Protein AF-A0A3P9LL20-F1 (afdb_monomer)

Sequence (137 aa):
TSGRDCWRNCCIYCQSVQFPRSLHSVYLLTLTSFLPFSSTVKPVFKDRVVPLEVNAGSTARFECETEFAPNVSFKWSKDGHPIKASDKCRIISRFTASSLELLSPTQDDSGEYSCEASNQHGIGSSRPTRPFCFNDL

Secondary structure (DSSP, 8-state):
------------S-S-----GGGHHHHHHHHTT-----------BSS--EEE---TTSEEEEEEEB---TT-EEEEEETTEEE---SSEEEEE-SSEEEEEEES--GGG-S-EEEEEEETTEEEEPPPB----TT--

Mean predicted aligned error: 14.84 Å

Solvent-accessible surface area (backbone atoms only — not comparable to full-atom values): 8500 Å² total; per-residue (Å²): 133,82,86,88,86,82,83,84,82,81,87,85,74,81,86,84,80,90,72,68,82,88,50,54,71,58,51,57,60,66,49,66,77,63,62,78,81,78,58,85,46,46,35,42,66,74,55,71,48,47,64,50,79,61,62,96,83,50,51,42,38,37,41,41,41,36,46,92,33,62,80,51,45,79,47,44,26,47,72,86,41,77,59,68,75,50,100,49,30,47,71,50,77,54,75,40,35,38,34,42,35,33,48,62,73,52,80,87,67,54,52,38,38,32,44,35,32,34,34,100,64,34,73,25,71,46,61,68,34,69,79,59,71,81,84,82,115

Nearest PDB structures (foldseek):
  4uow-assembly1_Z  TM=8.765E-01  e=1.073E-07  Homo sapiens
  6h4l-assembly1_A  TM=8.889E-01  e=8.278E-07  Homo sapiens
  8ovu-assembly2_B  TM=8.373E-01  e=5.036E-07  Homo sapiens
  2cqv-assembly1_A  TM=8.679E-01  e=5.123E-06  Homo sapiens
  3uto-assembly1_A  TM=8.611E-01  e=3.887E-06  Caenorhabditis elegans

InterPro domains:
  IPR003598 Immunoglobulin subtype 2 [SM00408] (55-122)
  IPR003599 Immunoglobulin domain subtype [SM00409] (49-134)
  IPR007110 Immunoglobulin-like domain [PS50835] (43-133)
  IPR013098 Immunoglobulin I-set [PF07679] (43-122)
  IPR013783 Immunoglobulin-like fold [G3DSA:2.60.40.10] (41-130)
  IPR036179 Immunoglobulin-like domain superfamily [SSF48726] (41-125)
  IPR050958 Cell Adhesion and Cytoskeletal Organization [PTHR45080] (41-122)

Foldseek 3Di:
DDDDDDDDDDPPDDDDDPDDPVCPVVVVVVCVVPPPPPPLDWWDWPDAFDFDDDDPDWKTKTKTFTDQDPPKDKWKDFQNHTDDDDPQWDWDDDRGMIMIMGTPDDPVSFTWMKMWIGDPNGIDIHDTDGPDPVVPD

Organism: Oryzias latipes (NCBI:txid8090)

Radius of gyration: 23.06 Å; Cα contacts (8 Å, |Δi|>4): 225; chains: 1; bounding box: 67×57×41 Å

Structure (mmCIF, N/CA/C/O backbone):
data_AF-A0A3P9LL20-F1
#
_entry.id   AF-A0A3P9LL20-F1
#
loop_
_atom_site.group_PDB
_atom_site.id
_atom_site.type_symbol
_atom_site.label_atom_id
_atom_site.label_alt_id
_atom_site.label_comp_id
_atom_site.label_asym_id
_atom_site.label_entity_id
_atom_site.label_seq_id
_atom_site.pdbx_PDB_ins_code
_atom_site.Cartn_x
_atom_site.Cartn_y
_atom_site.Cartn_z
_atom_site.occupancy
_atom_site.B_iso_or_equiv
_atom_site.auth_seq_id
_atom_site.auth_comp_id
_atom_site.auth_asym_id
_atom_site.auth_atom_id
_atom_site.pdbx_PDB_model_num
ATOM 1 N N . THR A 1 1 ? 29.078 42.484 12.725 1.00 34.88 1 THR A N 1
ATOM 2 C CA . THR A 1 1 ? 27.669 42.811 12.423 1.00 34.88 1 THR A CA 1
ATOM 3 C C . THR A 1 1 ? 27.152 41.822 11.397 1.00 34.88 1 THR A C 1
ATOM 5 O O . THR A 1 1 ? 27.804 41.682 10.379 1.00 34.88 1 THR A O 1
ATOM 8 N N . SER A 1 2 ? 26.071 41.104 11.748 1.00 35.59 2 SER A N 1
ATOM 9 C CA . SER A 1 2 ? 25.024 40.470 10.906 1.00 35.59 2 SER A CA 1
ATOM 10 C C . SER A 1 2 ? 25.392 40.066 9.461 1.00 35.59 2 SER A C 1
ATOM 12 O O . SER A 1 2 ? 25.787 40.920 8.683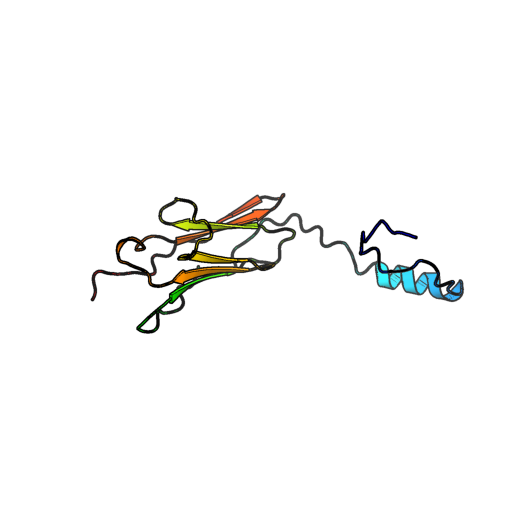 1.00 35.59 2 SER A O 1
ATOM 14 N N . GLY A 1 3 ? 25.261 38.821 8.997 1.00 39.31 3 GLY A N 1
ATOM 15 C CA . GLY A 1 3 ? 24.095 37.940 9.122 1.00 39.31 3 GLY A CA 1
ATOM 16 C C . GLY A 1 3 ? 23.327 37.890 7.785 1.00 39.31 3 GLY A C 1
ATOM 17 O O . GLY A 1 3 ? 23.084 38.953 7.215 1.00 39.31 3 GLY A O 1
ATOM 18 N 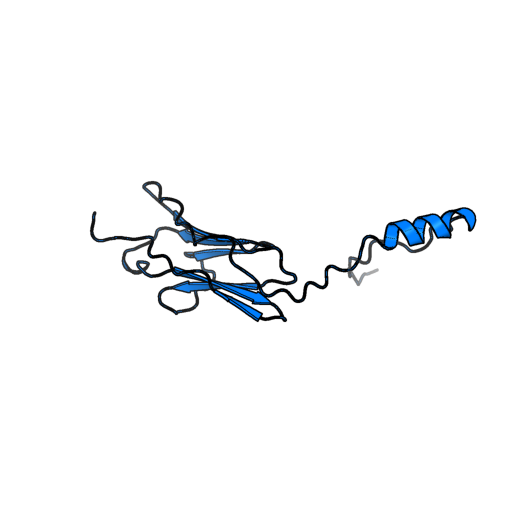N . ARG A 1 4 ? 22.896 36.672 7.382 1.00 40.94 4 ARG A N 1
ATOM 19 C CA . ARG A 1 4 ? 22.072 36.269 6.202 1.00 40.94 4 ARG A CA 1
ATOM 20 C C . ARG A 1 4 ? 22.893 35.855 4.956 1.00 40.94 4 ARG A C 1
ATOM 22 O O . ARG A 1 4 ? 23.735 36.621 4.522 1.00 40.94 4 ARG A O 1
ATOM 29 N N . ASP A 1 5 ? 22.784 34.663 4.355 1.00 43.16 5 ASP A N 1
ATOM 30 C CA . ASP A 1 5 ? 21.706 33.664 4.345 1.00 43.16 5 ASP A CA 1
ATOM 31 C C . ASP A 1 5 ? 22.179 32.208 4.176 1.00 43.16 5 ASP A C 1
ATOM 33 O O . ASP A 1 5 ? 23.225 31.896 3.608 1.00 43.16 5 ASP A O 1
ATOM 37 N N . CYS A 1 6 ? 21.334 31.325 4.704 1.00 39.00 6 CYS A N 1
ATOM 38 C CA . CYS A 1 6 ? 21.482 29.889 4.845 1.00 39.00 6 CYS A CA 1
ATOM 39 C C . CYS A 1 6 ? 21.126 29.078 3.581 1.00 39.00 6 CYS A C 1
ATOM 41 O O . CYS A 1 6 ? 20.137 29.343 2.908 1.00 39.00 6 CYS A O 1
ATOM 43 N N . TRP A 1 7 ? 21.871 27.983 3.392 1.00 37.50 7 TRP A N 1
ATOM 44 C CA . TRP A 1 7 ? 21.365 26.627 3.127 1.00 37.50 7 TRP A CA 1
ATOM 45 C C . TRP A 1 7 ? 20.445 26.406 1.907 1.00 37.50 7 TRP A C 1
ATOM 47 O O . TRP A 1 7 ? 19.228 26.292 2.023 1.00 37.50 7 TRP A O 1
ATOM 57 N N . ARG A 1 8 ? 21.066 26.111 0.756 1.00 35.00 8 ARG A N 1
ATOM 58 C CA . ARG A 1 8 ? 20.571 25.083 -0.183 1.00 35.00 8 ARG A CA 1
ATOM 59 C C . ARG A 1 8 ? 21.602 23.952 -0.300 1.00 35.00 8 ARG A C 1
ATOM 61 O O . ARG A 1 8 ? 22.351 23.868 -1.265 1.00 35.00 8 ARG A O 1
ATOM 68 N N . ASN A 1 9 ? 21.638 23.096 0.724 1.00 35.03 9 ASN A N 1
ATOM 69 C CA . ASN A 1 9 ? 22.076 21.698 0.601 1.00 35.03 9 ASN A CA 1
ATOM 70 C C . ASN A 1 9 ? 21.179 21.012 -0.454 1.00 35.03 9 ASN A C 1
ATOM 72 O O . ASN A 1 9 ? 19.982 21.268 -0.467 1.00 35.03 9 ASN A O 1
ATOM 76 N N . CYS A 1 10 ? 21.631 20.155 -1.370 1.00 35.66 10 CYS A N 1
ATOM 77 C CA . CYS A 1 10 ? 22.675 19.149 -1.245 1.00 35.66 10 CYS A CA 1
ATOM 78 C C . CYS A 1 10 ? 23.223 18.811 -2.654 1.00 35.66 10 CYS A C 1
ATOM 80 O O . CYS A 1 10 ? 22.706 17.930 -3.334 1.00 35.66 10 CYS A O 1
ATOM 82 N N . CYS A 1 11 ? 24.256 19.521 -3.114 1.00 35.94 11 CYS A N 1
ATOM 83 C CA . CYS A 1 11 ? 25.075 19.108 -4.262 1.00 35.94 11 CYS A CA 1
ATOM 84 C C . CYS A 1 11 ? 26.329 18.411 -3.726 1.00 35.94 11 CYS A C 1
ATOM 86 O O . CYS A 1 11 ? 27.431 18.945 -3.809 1.00 35.94 11 CYS A O 1
ATOM 88 N N . ILE A 1 12 ? 26.162 17.243 -3.104 1.00 44.09 12 ILE A N 1
ATOM 89 C CA . ILE A 1 12 ? 27.294 16.417 -2.680 1.00 44.09 12 ILE A CA 1
ATOM 90 C C . ILE A 1 12 ? 27.531 15.379 -3.773 1.00 44.09 12 ILE A C 1
ATOM 92 O O . ILE A 1 12 ? 26.954 14.300 -3.738 1.00 44.09 12 ILE A O 1
ATOM 96 N N . TYR A 1 13 ? 28.359 15.724 -4.757 1.00 37.66 13 TYR A N 1
ATOM 97 C CA . TYR A 1 13 ? 29.660 15.065 -4.882 1.00 37.66 13 TYR A CA 1
ATOM 98 C C . TYR A 1 13 ? 30.537 15.844 -5.869 1.00 37.66 13 TYR A C 1
ATOM 100 O O . TYR A 1 13 ? 30.210 15.998 -7.045 1.00 37.66 13 TYR A O 1
ATOM 108 N N . CYS A 1 14 ? 31.630 16.383 -5.334 1.00 37.16 14 CYS A N 1
ATOM 109 C CA . CYS A 1 14 ? 32.635 17.187 -6.007 1.00 37.16 14 CYS A CA 1
ATOM 110 C C . CYS A 1 14 ? 33.099 16.608 -7.350 1.00 37.16 14 CYS A C 1
ATOM 112 O O . CYS A 1 14 ? 33.479 15.442 -7.458 1.00 37.16 14 CYS A O 1
ATOM 114 N N . GLN A 1 15 ? 33.197 17.500 -8.337 1.00 45.50 15 GLN A N 1
ATOM 115 C CA . GLN A 1 15 ? 34.154 17.385 -9.431 1.00 45.50 15 GLN A CA 1
ATOM 116 C C . GLN A 1 15 ? 35.586 17.219 -8.890 1.00 45.50 15 GLN A C 1
ATOM 118 O O . GLN A 1 15 ? 35.894 17.677 -7.793 1.00 45.50 15 GLN A O 1
ATOM 123 N N . SER A 1 16 ? 36.464 16.682 -9.744 1.00 40.53 16 SER A N 1
ATOM 124 C CA . SER A 1 16 ? 37.936 16.648 -9.657 1.00 40.53 16 SER A CA 1
ATOM 125 C C . SER A 1 16 ? 38.590 15.415 -9.019 1.00 40.53 16 SER A C 1
ATOM 127 O O . SER A 1 16 ? 39.389 15.511 -8.097 1.00 40.53 16 SER A O 1
ATOM 129 N N . VAL A 1 17 ? 38.370 14.243 -9.624 1.00 44.34 17 VAL A N 1
ATOM 130 C CA . VAL A 1 17 ? 39.411 13.205 -9.622 1.00 44.34 17 VAL A CA 1
ATOM 131 C C . VAL A 1 17 ? 40.046 13.164 -11.011 1.00 44.34 17 VAL A C 1
ATOM 133 O O . VAL A 1 17 ? 39.448 12.711 -11.985 1.00 44.34 17 VAL A O 1
ATOM 136 N N . GLN A 1 18 ? 41.251 13.719 -11.121 1.00 45.88 18 GLN A N 1
ATOM 137 C CA . GLN A 1 18 ? 42.063 13.674 -12.335 1.00 45.88 18 GLN A CA 1
ATOM 138 C C . GLN A 1 18 ? 42.675 12.270 -12.445 1.00 45.88 18 GLN A C 1
ATOM 140 O O . GLN A 1 18 ? 43.710 11.980 -11.850 1.00 45.88 18 GLN A O 1
ATOM 145 N N . PHE A 1 19 ? 41.998 11.366 -13.156 1.00 49.09 19 PHE A N 1
ATOM 146 C CA . PHE A 1 19 ? 42.456 9.988 -13.341 1.00 49.09 19 PHE A CA 1
ATOM 147 C C . PHE A 1 19 ? 43.444 9.858 -14.519 1.00 49.09 19 PHE A C 1
ATOM 149 O O . PHE A 1 19 ? 43.270 10.518 -15.550 1.00 49.09 19 PHE A O 1
ATOM 156 N N . PRO A 1 20 ? 44.472 8.994 -14.415 1.00 44.53 20 PRO A N 1
ATOM 157 C CA . PRO A 1 20 ? 45.413 8.745 -15.503 1.00 44.53 20 PRO A CA 1
ATOM 158 C C . PRO A 1 20 ? 44.699 8.149 -16.728 1.00 44.53 20 PRO A C 1
ATOM 160 O O . PRO A 1 20 ? 43.823 7.290 -16.612 1.00 44.53 20 PRO A O 1
ATOM 163 N N . ARG A 1 21 ? 45.094 8.589 -17.934 1.00 53.41 21 ARG A N 1
ATOM 164 C CA . ARG A 1 21 ? 44.467 8.207 -19.220 1.00 53.41 21 ARG A CA 1
ATOM 165 C C . ARG A 1 21 ? 44.439 6.693 -19.491 1.00 53.41 21 ARG A C 1
ATOM 167 O O . ARG A 1 21 ? 43.665 6.257 -20.336 1.00 53.41 21 ARG A O 1
ATOM 174 N N . SER A 1 22 ? 45.230 5.899 -18.771 1.00 54.81 22 SER A N 1
ATOM 175 C CA . SER A 1 22 ? 45.335 4.442 -18.913 1.00 54.81 22 SER A CA 1
ATOM 176 C C . SER A 1 22 ? 44.128 3.651 -18.393 1.00 54.81 22 SER A C 1
ATOM 178 O O . SER A 1 22 ? 43.986 2.487 -18.751 1.00 54.81 22 SER A O 1
ATOM 180 N N . LEU A 1 23 ? 43.241 4.254 -17.590 1.00 53.31 23 LEU A N 1
ATOM 181 C CA . LEU A 1 23 ? 42.079 3.566 -16.999 1.00 53.31 23 LEU A CA 1
ATOM 182 C C . LEU A 1 23 ? 40.726 3.974 -17.608 1.00 53.31 23 LEU A C 1
ATOM 184 O O . LEU A 1 23 ? 39.693 3.415 -17.240 1.00 53.31 23 LEU A O 1
ATOM 188 N N . HIS A 1 24 ? 40.713 4.885 -18.590 1.00 56.09 24 HIS A N 1
ATOM 189 C CA . HIS A 1 24 ? 39.482 5.318 -19.270 1.00 56.09 24 HIS A CA 1
ATOM 190 C C . HIS A 1 24 ? 38.726 4.156 -19.932 1.00 56.09 24 HIS A C 1
ATOM 192 O O . HIS A 1 24 ? 37.501 4.092 -19.858 1.00 56.09 24 HIS A O 1
ATOM 198 N N . SER A 1 25 ? 39.450 3.213 -20.544 1.00 54.97 25 SER A N 1
ATOM 199 C CA . SER A 1 25 ? 38.834 2.069 -21.225 1.00 54.97 25 SER A CA 1
ATOM 200 C C . SER A 1 25 ? 38.169 1.091 -20.253 1.00 54.97 25 SER A C 1
ATOM 202 O O . SER A 1 25 ? 37.197 0.445 -20.623 1.00 54.97 25 SER A O 1
ATOM 204 N N . VAL A 1 26 ? 38.659 0.994 -19.012 1.00 56.47 26 VAL A N 1
ATOM 205 C CA . VAL A 1 26 ? 38.081 0.117 -17.980 1.00 56.47 26 VAL A CA 1
ATOM 206 C C . VAL A 1 26 ? 36.801 0.737 -17.412 1.00 56.47 26 VAL A C 1
ATOM 208 O O . VAL A 1 26 ? 35.829 0.028 -17.181 1.00 56.47 26 VAL A O 1
ATOM 211 N N . TYR A 1 27 ? 36.763 2.066 -17.272 1.00 54.84 27 TYR A N 1
ATOM 212 C CA . TYR A 1 27 ? 35.585 2.802 -16.805 1.00 54.84 27 TYR A CA 1
ATOM 213 C C . TYR A 1 27 ? 34.423 2.777 -17.808 1.00 54.84 27 TYR A C 1
ATOM 215 O O . TYR A 1 27 ? 33.277 2.586 -17.417 1.00 54.84 27 TYR A O 1
ATOM 223 N N . LEU A 1 28 ? 34.707 2.902 -19.111 1.00 55.84 28 LEU A N 1
ATOM 224 C CA . LEU A 1 28 ? 33.680 2.771 -20.152 1.00 55.84 28 LEU A CA 1
ATOM 225 C C . LEU A 1 28 ? 33.047 1.372 -20.153 1.00 55.84 28 LEU A C 1
ATOM 227 O O . LEU A 1 28 ? 31.839 1.253 -20.319 1.00 55.84 28 LEU A O 1
ATOM 231 N N . LEU A 1 29 ? 33.833 0.322 -19.897 1.00 52.94 29 LEU A N 1
ATOM 232 C CA . LEU A 1 29 ? 33.323 -1.048 -19.809 1.00 52.94 29 LEU A CA 1
ATOM 233 C C . LEU A 1 29 ? 32.491 -1.280 -18.536 1.00 52.94 29 LEU A C 1
ATOM 235 O O . LEU A 1 29 ? 31.453 -1.931 -18.612 1.00 52.94 29 LEU A O 1
ATOM 239 N N . THR A 1 30 ? 32.865 -0.708 -17.387 1.00 53.97 30 THR A N 1
ATOM 240 C CA . THR A 1 30 ? 32.077 -0.837 -16.143 1.00 53.97 30 THR A CA 1
ATOM 241 C C . THR A 1 30 ? 30.837 0.063 -16.091 1.00 53.97 30 THR A C 1
ATOM 243 O O . THR A 1 30 ? 29.910 -0.236 -15.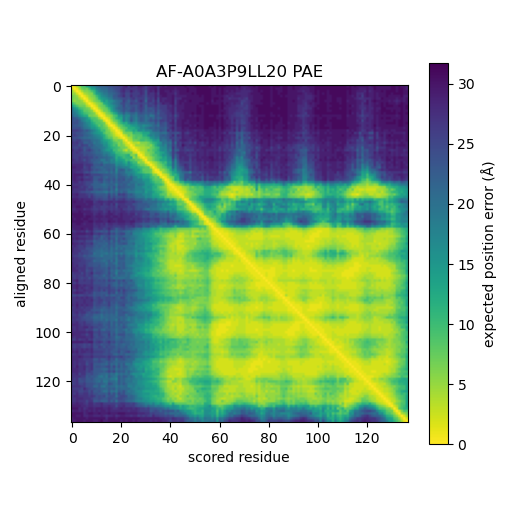345 1.00 53.97 30 THR A O 1
ATOM 246 N N . LEU A 1 31 ? 30.770 1.128 -16.897 1.00 54.34 31 LEU A N 1
ATOM 247 C CA . LEU A 1 31 ? 29.572 1.966 -17.070 1.00 54.34 31 LEU A CA 1
ATOM 248 C C . LEU A 1 31 ? 28.521 1.351 -17.998 1.00 54.34 31 LEU A C 1
ATOM 250 O O . LEU A 1 31 ? 27.341 1.660 -17.860 1.00 54.34 31 LEU A O 1
ATOM 254 N N . THR A 1 32 ? 28.922 0.485 -18.933 1.00 54.19 32 THR A N 1
ATOM 255 C CA . THR A 1 32 ? 27.983 -0.141 -19.886 1.00 54.19 32 THR A CA 1
ATOM 256 C C . THR A 1 32 ? 27.003 -1.123 -19.238 1.00 54.19 32 THR A C 1
ATOM 258 O O . THR A 1 32 ? 25.973 -1.427 -19.835 1.00 54.19 32 THR A O 1
ATOM 261 N N . SER A 1 33 ? 27.268 -1.583 -18.011 1.00 54.09 33 SER A N 1
ATOM 262 C CA . SER A 1 33 ? 26.351 -2.445 -17.252 1.00 54.09 33 SER A CA 1
ATOM 263 C C . SER A 1 33 ? 25.284 -1.674 -16.467 1.00 54.09 33 SER A C 1
ATOM 265 O O . SER A 1 33 ? 24.320 -2.280 -16.003 1.00 54.09 33 SER A O 1
ATOM 267 N N . PHE A 1 34 ? 25.393 -0.346 -16.375 1.00 59.12 34 PHE A N 1
ATOM 268 C CA . PHE A 1 34 ? 24.328 0.526 -15.884 1.00 59.12 34 PHE A CA 1
ATOM 269 C C . PHE A 1 34 ? 23.555 1.102 -17.067 1.00 59.12 34 PHE A C 1
ATOM 271 O O . PHE A 1 34 ? 23.502 2.314 -17.275 1.00 59.12 34 PHE A O 1
ATOM 278 N N . LEU A 1 35 ? 22.923 0.233 -17.857 1.00 53.06 35 LEU A N 1
ATOM 279 C CA . LEU A 1 35 ? 21.793 0.708 -18.645 1.00 53.06 35 LEU A CA 1
ATOM 280 C C . LEU A 1 35 ? 20.794 1.306 -17.642 1.00 53.06 35 LEU A C 1
ATOM 282 O O . LEU A 1 35 ? 20.449 0.612 -16.677 1.00 53.06 35 LEU A O 1
ATOM 286 N N . PRO A 1 36 ? 20.332 2.564 -17.801 1.00 55.75 36 PRO A N 1
ATOM 287 C CA . PRO A 1 36 ? 19.176 3.000 -17.041 1.00 55.75 36 PRO A CA 1
ATOM 288 C C . PRO A 1 36 ? 18.099 1.970 -17.360 1.00 55.75 36 PRO A C 1
ATOM 290 O O . PRO A 1 36 ? 17.798 1.750 -18.534 1.00 55.75 36 PRO A O 1
ATOM 293 N N . PHE A 1 37 ? 17.606 1.268 -16.340 1.00 57.19 37 PHE A N 1
ATOM 294 C CA . PHE A 1 37 ? 16.514 0.313 -16.474 1.00 57.19 37 PHE A CA 1
ATOM 295 C C . PHE A 1 37 ? 15.270 1.106 -16.889 1.00 57.19 37 PHE A C 1
ATOM 297 O O . PHE A 1 37 ? 14.413 1.443 -16.080 1.00 57.19 37 PHE A O 1
ATOM 304 N N . SER A 1 38 ? 15.213 1.494 -18.161 1.00 55.72 38 SER A N 1
ATOM 305 C CA . SER A 1 38 ? 14.060 2.087 -18.809 1.00 55.72 38 SER A CA 1
ATOM 306 C C . SER A 1 38 ? 13.169 0.922 -19.194 1.00 55.72 38 SER A C 1
ATOM 308 O O . SER A 1 38 ? 13.035 0.538 -20.352 1.00 55.72 38 SER A O 1
ATOM 310 N N . SER A 1 39 ? 12.641 0.262 -18.173 1.00 56.91 39 SER A N 1
ATOM 311 C CA . SER A 1 39 ? 11.593 -0.714 -18.363 1.00 56.91 39 SER A CA 1
ATOM 312 C C . SER A 1 39 ? 10.320 0.056 -18.675 1.00 56.91 39 SER A C 1
ATOM 314 O O . SER A 1 39 ? 9.712 0.706 -17.825 1.00 56.91 39 SER A O 1
ATOM 316 N N . THR A 1 40 ? 9.893 -0.033 -19.929 1.00 66.19 40 THR A N 1
ATOM 317 C CA . THR A 1 40 ? 8.564 0.374 -20.401 1.00 66.19 40 THR A CA 1
ATOM 318 C C . THR A 1 40 ? 7.492 -0.604 -19.904 1.00 66.19 40 THR A C 1
ATOM 320 O O . THR A 1 40 ? 6.620 -1.048 -20.646 1.00 66.19 40 THR A O 1
ATOM 323 N N . VAL A 1 41 ? 7.590 -1.006 -18.638 1.00 71.62 41 VAL A N 1
ATOM 324 C CA . VAL A 1 41 ? 6.812 -2.089 -18.046 1.00 71.62 41 VAL A CA 1
ATOM 325 C C . VAL A 1 41 ? 5.781 -1.464 -17.122 1.00 71.62 41 VAL A C 1
ATOM 327 O O . VAL A 1 41 ? 6.116 -0.710 -16.207 1.00 71.62 41 VAL A O 1
ATOM 330 N N . LYS A 1 42 ? 4.505 -1.742 -17.392 1.00 81.00 42 LYS A N 1
ATOM 331 C CA . LYS A 1 42 ? 3.408 -1.377 -16.492 1.00 81.00 42 LYS A CA 1
ATOM 332 C C . LYS A 1 42 ? 3.522 -2.182 -15.188 1.00 81.00 42 LYS A C 1
ATOM 334 O O . LYS A 1 42 ? 3.990 -3.318 -15.239 1.00 81.00 42 LYS A O 1
ATOM 339 N N . PRO A 1 43 ? 3.060 -1.663 -14.042 1.00 82.31 43 PRO A N 1
ATOM 340 C CA . PRO A 1 43 ? 3.061 -2.427 -12.801 1.00 82.31 43 PRO A CA 1
ATOM 341 C C . PRO A 1 43 ? 2.197 -3.689 -12.942 1.00 82.31 43 PRO A C 1
ATOM 343 O O . PRO A 1 43 ? 1.032 -3.610 -13.335 1.00 82.31 43 PRO A O 1
ATOM 346 N N . VAL A 1 44 ? 2.766 -4.852 -12.626 1.00 83.81 44 VAL A N 1
ATOM 347 C CA . VAL A 1 44 ? 2.063 -6.145 -12.591 1.00 83.81 44 VAL A CA 1
ATOM 348 C C . VAL A 1 44 ? 2.067 -6.634 -11.151 1.00 83.81 44 VAL A C 1
ATOM 350 O O . VAL A 1 44 ? 3.115 -6.625 -10.520 1.00 83.81 44 VAL A O 1
ATOM 353 N N . PHE A 1 45 ? 0.919 -7.028 -10.605 1.00 84.56 45 PHE A N 1
ATOM 354 C CA . PHE A 1 45 ? 0.846 -7.547 -9.237 1.00 84.56 45 PHE A CA 1
ATOM 355 C C . PHE A 1 45 ? 1.356 -8.987 -9.184 1.00 84.56 45 PHE A C 1
ATOM 357 O O . PHE A 1 45 ? 0.892 -9.822 -9.959 1.00 84.56 45 PHE A O 1
ATOM 364 N N . LYS A 1 46 ? 2.298 -9.261 -8.274 1.00 74.38 46 LYS A N 1
ATOM 365 C CA . LYS A 1 46 ? 2.925 -10.583 -8.116 1.00 74.38 46 LYS A CA 1
ATOM 366 C C . LYS A 1 46 ? 1.996 -11.602 -7.462 1.00 74.38 46 LYS A C 1
ATOM 368 O O . LYS A 1 46 ? 2.075 -12.772 -7.806 1.00 74.38 46 LYS A O 1
ATOM 373 N N . ASP A 1 47 ? 1.115 -11.169 -6.559 1.00 64.81 47 ASP A N 1
ATOM 374 C CA . ASP A 1 47 ? 0.080 -12.021 -5.968 1.00 64.81 47 ASP A CA 1
ATOM 375 C C . ASP A 1 47 ? -1.028 -11.202 -5.270 1.00 64.81 47 ASP A C 1
ATOM 377 O O . ASP A 1 47 ? -0.943 -9.974 -5.172 1.00 64.81 47 ASP A O 1
ATOM 381 N N . ARG A 1 48 ? -2.115 -11.874 -4.853 1.00 61.19 48 ARG A N 1
ATOM 382 C CA . ARG A 1 48 ? -3.322 -11.263 -4.245 1.00 61.19 48 ARG A CA 1
ATOM 383 C C . ARG A 1 48 ? -3.001 -10.392 -3.023 1.00 61.19 48 ARG A C 1
ATOM 385 O O . ARG A 1 48 ? -2.117 -10.720 -2.245 1.00 61.19 48 ARG A O 1
ATOM 392 N N . VAL A 1 49 ? -3.801 -9.340 -2.808 1.00 61.53 49 VAL A N 1
ATOM 393 C CA . VAL A 1 49 ? -3.777 -8.563 -1.559 1.00 61.53 49 VAL A CA 1
ATOM 394 C C . VAL A 1 49 ? -4.064 -9.509 -0.401 1.00 61.53 49 VAL A C 1
ATOM 396 O O . VAL A 1 49 ? -5.197 -9.987 -0.274 1.00 61.53 49 VAL A O 1
ATOM 399 N N . VAL A 1 50 ? -3.042 -9.810 0.400 1.00 63.09 50 VAL A N 1
ATOM 400 C CA . VAL A 1 50 ? -3.174 -10.717 1.541 1.00 63.09 50 VAL A CA 1
ATOM 401 C C . VAL A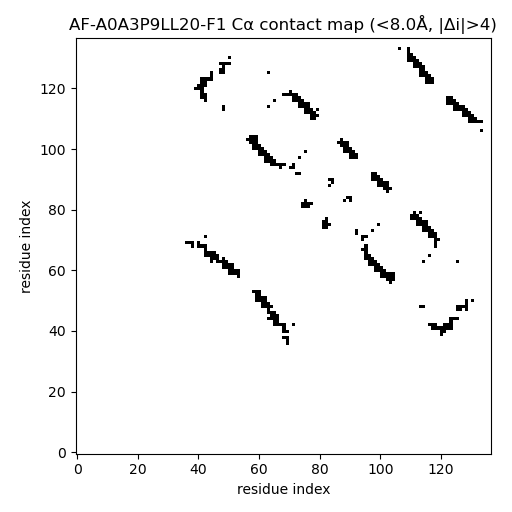 1 50 ? -3.698 -9.903 2.723 1.00 63.09 50 VAL A C 1
ATOM 403 O O . VAL A 1 50 ? -3.057 -8.921 3.110 1.00 63.09 50 VAL A O 1
ATOM 406 N N . PRO A 1 51 ? -4.857 -10.266 3.295 1.00 61.47 51 PRO A N 1
ATOM 407 C CA . PRO A 1 51 ? -5.267 -9.724 4.574 1.00 61.47 51 PRO A CA 1
ATOM 408 C C . PRO A 1 51 ? -4.410 -10.399 5.644 1.00 61.47 51 PRO A C 1
ATOM 410 O O . PRO A 1 51 ? -4.526 -11.602 5.870 1.00 61.47 51 PRO A O 1
ATOM 413 N N . LEU A 1 52 ? -3.494 -9.652 6.256 1.00 59.28 52 LEU A N 1
ATOM 414 C CA . LEU A 1 52 ? -2.706 -10.181 7.363 1.00 59.28 52 LEU A CA 1
ATOM 415 C C . LEU A 1 52 ? -3.605 -10.162 8.607 1.00 59.28 52 LEU A C 1
ATOM 417 O O . LEU A 1 52 ? -4.100 -9.098 8.983 1.00 59.28 52 LEU A O 1
ATOM 421 N N . GLU A 1 53 ? -3.869 -11.342 9.170 1.00 54.53 53 GLU A N 1
ATOM 422 C CA . GLU A 1 53 ? -4.833 -11.587 10.248 1.00 54.53 53 GLU A CA 1
ATOM 423 C C . GLU A 1 53 ? -4.797 -10.549 11.379 1.00 54.53 53 GLU A C 1
ATOM 425 O O . GLU A 1 53 ? -3.748 -10.111 11.858 1.00 54.53 53 GLU A O 1
ATOM 430 N N . VAL A 1 54 ? -6.001 -10.181 11.815 1.00 54.69 54 VAL A N 1
ATOM 431 C CA . VAL A 1 54 ? -6.259 -9.193 12.858 1.00 54.69 54 VAL A CA 1
ATOM 432 C C . VAL A 1 54 ? -6.112 -9.884 14.211 1.00 54.69 54 VAL A C 1
ATOM 434 O O . VAL A 1 54 ? -7.018 -10.582 14.662 1.00 54.69 54 VAL A O 1
ATOM 437 N N . 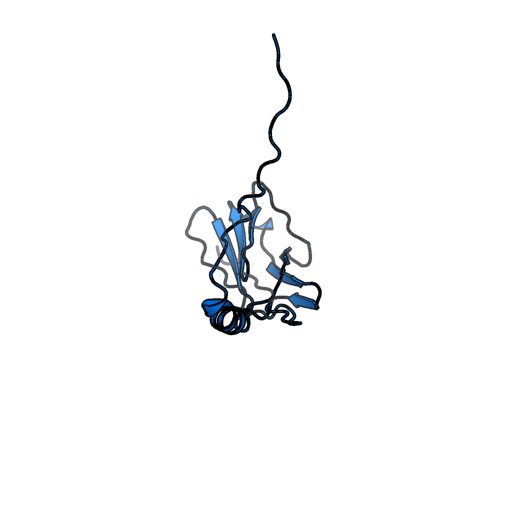ASN A 1 55 ? -4.976 -9.692 14.882 1.00 45.91 55 ASN A N 1
ATOM 438 C CA . ASN A 1 55 ? -4.862 -10.061 16.293 1.00 45.91 55 ASN A CA 1
ATOM 439 C C . ASN A 1 55 ? -5.950 -9.334 17.094 1.00 45.91 55 ASN A C 1
ATOM 441 O O . ASN A 1 55 ? -6.211 -8.151 16.850 1.00 45.91 55 ASN A O 1
ATOM 445 N N . ALA A 1 56 ? -6.562 -10.034 18.051 1.00 39.88 56 ALA A N 1
ATOM 446 C CA . ALA A 1 56 ? -7.602 -9.496 18.919 1.00 39.88 56 ALA A CA 1
ATOM 447 C C . ALA A 1 56 ? -7.121 -8.195 19.594 1.00 39.88 56 ALA A C 1
ATOM 449 O O . ALA A 1 56 ? -6.376 -8.238 20.571 1.00 39.88 56 ALA A O 1
ATOM 450 N N . GLY A 1 57 ? -7.522 -7.037 19.043 1.00 56.06 57 GLY A N 1
ATOM 451 C CA . GLY A 1 57 ? -7.396 -5.752 19.724 1.00 56.06 57 GLY A CA 1
ATOM 452 C C . GLY A 1 57 ? -6.886 -4.493 19.007 1.00 56.06 57 GLY A C 1
ATOM 453 O O . GLY A 1 57 ? -6.894 -3.497 19.718 1.00 56.06 57 GLY A O 1
ATOM 454 N N . SER A 1 58 ? -6.445 -4.395 17.732 1.00 66.19 58 SER A N 1
ATOM 455 C CA . SER A 1 58 ? -6.154 -3.010 17.226 1.00 66.19 58 SER A CA 1
ATOM 456 C C . SER A 1 58 ? -5.884 -2.681 15.751 1.00 66.19 58 SER A C 1
ATOM 458 O O . SER A 1 58 ? -5.973 -1.492 15.437 1.00 66.19 58 SER A O 1
ATOM 460 N N . THR A 1 59 ? -5.521 -3.562 14.814 1.00 76.00 59 THR A N 1
ATOM 461 C CA . THR A 1 59 ? -5.160 -3.066 13.458 1.00 76.00 59 THR A CA 1
ATOM 462 C C . THR A 1 59 ? -5.347 -4.114 12.369 1.00 76.00 59 THR A C 1
ATOM 464 O O . THR A 1 59 ? -4.844 -5.224 12.502 1.00 76.00 59 THR A O 1
ATOM 467 N N . ALA A 1 60 ? -6.022 -3.751 11.276 1.00 79.62 60 ALA A N 1
ATOM 468 C CA . ALA A 1 60 ? -6.083 -4.563 10.062 1.00 79.62 60 ALA A CA 1
ATOM 469 C C . ALA A 1 60 ? -5.049 -4.076 9.046 1.00 79.62 60 ALA A C 1
ATOM 471 O O . ALA A 1 60 ? -4.930 -2.873 8.819 1.00 79.62 60 ALA A O 1
ATOM 472 N N . ARG A 1 61 ? -4.309 -5.000 8.427 1.00 83.19 61 ARG A N 1
ATOM 473 C CA . ARG A 1 61 ? -3.260 -4.673 7.459 1.00 83.19 61 ARG A CA 1
ATOM 474 C C . ARG A 1 61 ? -3.469 -5.397 6.134 1.00 83.19 61 ARG A C 1
ATOM 476 O O . ARG A 1 61 ? -3.679 -6.606 6.094 1.00 83.19 61 ARG A O 1
ATOM 483 N N . PHE A 1 62 ? -3.334 -4.638 5.056 1.00 84.25 62 PHE A N 1
ATOM 484 C CA . PHE A 1 62 ? -3.356 -5.098 3.675 1.00 84.25 62 PHE A CA 1
ATOM 485 C C . PHE A 1 62 ? -2.008 -4.834 3.048 1.00 84.25 62 PHE A C 1
ATOM 487 O O . PHE A 1 62 ? -1.416 -3.781 3.280 1.00 84.25 62 PHE A O 1
ATOM 494 N N . GLU A 1 63 ? -1.553 -5.755 2.214 1.00 86.62 63 GLU A N 1
ATOM 495 C CA . GLU A 1 63 ? -0.301 -5.607 1.490 1.00 86.62 63 GLU A CA 1
ATOM 496 C C . GLU A 1 63 ? -0.502 -5.991 0.028 1.00 86.62 63 GLU A C 1
ATOM 498 O O . GLU A 1 63 ? -1.148 -6.992 -0.276 1.00 86.62 63 GLU A O 1
ATOM 503 N N . CYS A 1 64 ? 0.014 -5.165 -0.878 1.00 86.75 64 CYS A N 1
ATOM 504 C CA . CYS A 1 64 ? 0.053 -5.436 -2.305 1.00 86.75 64 CYS A CA 1
ATOM 505 C C . CYS A 1 64 ? 1.500 -5.328 -2.793 1.00 86.75 64 CYS A C 1
ATOM 507 O O . CYS A 1 64 ? 2.192 -4.357 -2.483 1.00 86.75 64 CYS A O 1
ATOM 509 N N . GLU A 1 65 ? 1.951 -6.312 -3.570 1.00 88.56 65 GLU A N 1
ATOM 510 C CA . GLU A 1 65 ? 3.284 -6.321 -4.172 1.00 88.56 65 GLU A CA 1
ATOM 511 C C . GLU A 1 65 ? 3.184 -6.393 -5.696 1.00 88.56 65 GLU A C 1
ATOM 513 O O . GLU A 1 65 ? 2.366 -7.116 -6.270 1.00 88.56 65 GLU A O 1
ATOM 518 N N . THR A 1 66 ? 4.053 -5.638 -6.353 1.00 87.06 66 THR A N 1
ATOM 519 C CA . THR A 1 66 ? 4.213 -5.592 -7.799 1.00 87.06 66 THR A CA 1
ATOM 520 C C . THR A 1 66 ? 5.578 -6.122 -8.228 1.00 87.06 66 THR A C 1
ATOM 522 O O . THR A 1 66 ? 6.554 -6.164 -7.469 1.00 87.06 66 THR A O 1
ATOM 525 N N . GLU A 1 67 ? 5.654 -6.543 -9.481 1.00 85.25 67 GLU A N 1
ATOM 526 C CA . GLU A 1 67 ? 6.908 -6.685 -10.196 1.00 85.25 67 GLU A CA 1
ATOM 527 C C . GLU A 1 67 ? 7.672 -5.364 -10.210 1.00 85.25 67 GLU A C 1
ATOM 529 O O . GLU A 1 67 ? 7.105 -4.280 -10.060 1.00 85.25 67 GLU A O 1
ATOM 534 N N . PHE A 1 68 ? 8.9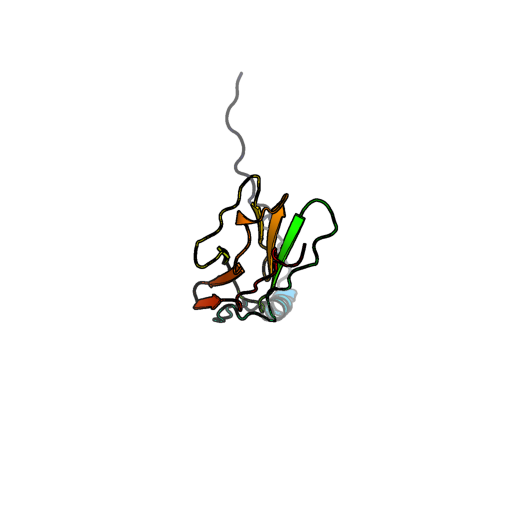91 -5.461 -10.358 1.00 82.12 68 PHE A N 1
ATOM 535 C CA . PHE A 1 68 ? 9.834 -4.280 -10.363 1.00 82.12 68 PHE A CA 1
ATOM 536 C C . PHE A 1 68 ? 9.509 -3.411 -11.583 1.00 82.12 68 PHE A C 1
ATOM 538 O O . PHE A 1 68 ? 9.816 -3.771 -12.719 1.00 82.12 68 PHE A O 1
ATOM 545 N N . ALA A 1 69 ? 8.898 -2.259 -11.322 1.00 82.50 69 ALA A N 1
ATOM 546 C CA . ALA A 1 69 ? 8.571 -1.251 -12.314 1.00 82.50 69 ALA A CA 1
ATOM 547 C C . ALA A 1 69 ? 9.093 0.124 -11.852 1.00 82.50 69 ALA A C 1
ATOM 549 O O . ALA A 1 69 ? 9.185 0.392 -10.651 1.00 82.50 69 ALA A O 1
ATOM 550 N N . PRO A 1 70 ? 9.472 1.011 -12.784 1.00 81.50 70 PRO A N 1
ATOM 551 C CA . PRO A 1 70 ? 10.058 2.296 -12.455 1.00 81.50 70 PRO A CA 1
ATOM 552 C C . PRO A 1 70 ? 8.956 3.297 -12.103 1.00 81.50 70 PRO A C 1
ATOM 554 O O . PRO A 1 70 ? 7.903 3.327 -12.747 1.00 81.50 70 PRO A O 1
ATOM 557 N N . ASN A 1 71 ? 9.231 4.150 -11.112 1.00 83.25 71 ASN A N 1
ATOM 558 C CA . ASN A 1 71 ? 8.383 5.283 -10.718 1.00 83.25 71 ASN A CA 1
ATOM 559 C C . ASN A 1 71 ? 6.910 4.899 -10.474 1.00 83.25 71 ASN A C 1
ATOM 561 O O . ASN A 1 71 ? 5.998 5.579 -10.946 1.00 83.25 71 ASN A O 1
ATOM 565 N N . VAL A 1 72 ? 6.677 3.790 -9.768 1.00 86.75 72 VAL A N 1
ATOM 566 C CA . VAL A 1 72 ? 5.325 3.329 -9.441 1.00 86.75 72 VAL A CA 1
ATOM 567 C C . VAL A 1 72 ? 4.733 4.174 -8.324 1.00 86.75 72 VAL A C 1
ATOM 569 O O . VAL A 1 72 ? 5.363 4.417 -7.296 1.00 86.75 72 VAL A O 1
ATOM 572 N N . SER A 1 73 ? 3.486 4.585 -8.515 1.00 89.62 73 SER A N 1
ATOM 573 C CA . SER A 1 73 ? 2.659 5.202 -7.488 1.00 89.62 73 SER A CA 1
ATOM 574 C C . SER A 1 73 ? 1.509 4.273 -7.122 1.00 89.62 73 SER A C 1
ATOM 576 O O . SER A 1 73 ? 0.878 3.685 -8.000 1.00 89.62 73 SER A O 1
ATOM 578 N N . PHE A 1 74 ? 1.245 4.145 -5.824 1.00 91.81 74 PHE A N 1
ATOM 579 C CA . PHE A 1 74 ? 0.201 3.275 -5.291 1.00 91.81 74 PHE A CA 1
ATOM 580 C C . PHE A 1 74 ? -0.985 4.085 -4.771 1.00 91.81 74 PHE A C 1
ATOM 582 O O . PHE A 1 74 ? -0.804 5.127 -4.137 1.00 91.81 74 PHE A O 1
ATOM 589 N N . LYS A 1 75 ? -2.194 3.574 -4.997 1.00 92.69 75 LYS A N 1
ATOM 590 C CA . LYS A 1 75 ? -3.451 4.099 -4.462 1.00 92.69 75 LYS A CA 1
ATOM 591 C C . LYS A 1 75 ? -4.281 2.960 -3.897 1.00 92.69 75 LYS A C 1
ATOM 593 O O . LYS A 1 75 ? -4.364 1.897 -4.497 1.00 92.69 75 LYS A O 1
ATOM 598 N N . TRP A 1 76 ? -4.929 3.208 -2.771 1.00 92.38 76 TRP A N 1
ATOM 599 C CA . TRP A 1 76 ? -5.845 2.258 -2.151 1.00 92.38 76 TRP A CA 1
ATOM 600 C C . TRP A 1 76 ? -7.283 2.714 -2.350 1.00 92.38 76 TRP A C 1
ATOM 602 O O . TRP A 1 76 ? -7.565 3.913 -2.317 1.00 92.38 76 TRP A O 1
ATOM 612 N N . SER A 1 77 ? -8.195 1.766 -2.538 1.00 91.62 77 SER A N 1
ATOM 613 C CA . SER A 1 77 ? -9.629 2.034 -2.582 1.00 91.62 77 SER A CA 1
ATOM 614 C C . SER A 1 77 ? -10.423 1.001 -1.785 1.00 91.62 77 SER A C 1
ATOM 616 O O . SER A 1 77 ? -10.004 -0.152 -1.667 1.00 91.62 77 SER A O 1
ATOM 618 N N . LYS A 1 78 ? -11.553 1.442 -1.228 1.00 89.88 78 LYS A N 1
ATOM 619 C CA . LYS A 1 78 ? -12.549 0.639 -0.519 1.00 89.88 78 LYS A CA 1
ATOM 620 C C . LYS A 1 78 ? -13.875 0.754 -1.260 1.00 89.88 78 LYS A C 1
ATOM 622 O O . LYS A 1 78 ? -14.363 1.866 -1.436 1.00 89.88 78 LYS A O 1
ATOM 627 N N . ASP A 1 79 ? -14.443 -0.362 -1.703 1.00 88.19 79 ASP A N 1
ATOM 628 C CA . ASP A 1 79 ? -15.713 -0.398 -2.445 1.00 88.19 79 ASP A CA 1
ATOM 629 C C . ASP A 1 79 ? -15.714 0.588 -3.635 1.00 88.19 79 ASP A C 1
ATOM 631 O O . ASP A 1 79 ? -16.670 1.326 -3.872 1.00 88.19 79 ASP A O 1
ATOM 635 N N . GLY A 1 80 ? -14.574 0.681 -4.332 1.00 87.75 80 GLY A N 1
ATOM 636 C CA . GLY A 1 80 ? -14.346 1.611 -5.445 1.00 87.75 80 GLY A CA 1
ATOM 637 C C . GLY A 1 80 ? -14.043 3.064 -5.052 1.00 87.75 80 GLY A C 1
ATOM 638 O O . GLY A 1 80 ? -13.703 3.868 -5.918 1.00 87.75 80 GLY A O 1
ATOM 639 N N . HIS A 1 81 ? -14.107 3.420 -3.768 1.00 91.38 81 HIS A N 1
ATOM 640 C CA . HIS A 1 81 ? -13.838 4.773 -3.282 1.00 91.38 81 HIS A CA 1
ATOM 641 C C . HIS A 1 81 ? -12.381 4.929 -2.830 1.00 91.38 81 HIS A C 1
ATOM 643 O O . HIS A 1 81 ? -11.885 4.095 -2.073 1.00 91.38 81 HIS A O 1
ATOM 649 N N . PRO A 1 82 ? -11.671 5.994 -3.241 1.00 91.62 82 PRO A N 1
ATOM 650 C CA . PRO A 1 82 ? -10.267 6.176 -2.892 1.00 91.62 82 PRO A CA 1
ATOM 651 C C . PRO A 1 82 ? -10.086 6.416 -1.388 1.00 91.62 82 PRO A C 1
ATOM 653 O O . PRO A 1 82 ? -10.723 7.291 -0.799 1.00 91.62 82 PRO A O 1
ATOM 656 N N . ILE A 1 83 ? -9.155 5.683 -0.784 1.00 91.62 83 ILE A N 1
ATOM 657 C CA . ILE A 1 83 ? -8.743 5.858 0.607 1.00 91.62 83 ILE A CA 1
ATOM 658 C C . ILE A 1 83 ? -7.605 6.875 0.655 1.00 91.62 83 ILE A C 1
ATOM 660 O O . ILE A 1 83 ? -6.643 6.804 -0.113 1.00 91.62 83 ILE A O 1
ATOM 664 N N . LYS A 1 84 ? -7.696 7.812 1.597 1.00 90.88 84 LYS A N 1
ATOM 665 C CA . LYS A 1 84 ? -6.622 8.756 1.916 1.00 90.88 84 LYS A CA 1
ATOM 666 C C . LYS A 1 84 ? -6.034 8.417 3.278 1.00 90.88 84 LYS A C 1
ATOM 668 O O . LYS A 1 84 ? -6.735 7.891 4.141 1.00 90.88 84 LYS A O 1
ATOM 673 N N . ALA A 1 85 ? -4.758 8.743 3.461 1.00 89.50 85 ALA A N 1
ATOM 674 C CA . ALA A 1 85 ? -4.131 8.642 4.769 1.00 89.50 85 ALA A CA 1
ATOM 675 C C . ALA A 1 85 ? -4.833 9.583 5.765 1.00 89.50 85 ALA A C 1
ATOM 677 O O . ALA A 1 85 ? -5.149 10.727 5.429 1.00 89.50 85 ALA A O 1
ATOM 678 N N . SER A 1 86 ? -5.091 9.081 6.966 1.00 90.19 86 SER A N 1
ATOM 679 C CA . SER A 1 86 ? -5.753 9.772 8.075 1.00 90.19 86 SER A CA 1
ATOM 680 C C . SER A 1 86 ? -5.273 9.178 9.402 1.00 90.19 86 SER A C 1
ATOM 682 O O . SER A 1 86 ? -4.538 8.192 9.408 1.00 90.19 86 SER A O 1
ATOM 684 N N . ASP A 1 87 ? -5.729 9.715 10.533 1.00 87.56 87 ASP A N 1
ATOM 685 C CA . ASP A 1 87 ? -5.382 9.167 11.854 1.00 87.56 87 ASP A CA 1
ATOM 686 C C . ASP A 1 87 ? -5.860 7.718 12.049 1.00 87.56 87 ASP A C 1
ATOM 688 O O . ASP A 1 87 ? -5.294 6.980 12.850 1.00 87.56 87 ASP A O 1
ATOM 692 N N . LYS A 1 88 ? -6.881 7.293 11.290 1.00 85.44 88 LYS A N 1
ATOM 693 C CA . LYS A 1 88 ? -7.418 5.923 11.286 1.00 85.44 88 LYS A CA 1
ATOM 694 C C . LYS A 1 88 ? -6.768 5.034 10.216 1.00 85.44 88 LYS A C 1
ATOM 696 O O . LYS A 1 88 ? -6.763 3.815 10.357 1.00 85.44 88 LYS A O 1
ATOM 701 N N . CYS A 1 89 ? -6.223 5.628 9.151 1.00 89.25 89 CYS A N 1
ATOM 702 C CA . CYS A 1 89 ? -5.737 4.918 7.968 1.00 89.25 89 CYS A CA 1
ATOM 703 C C . CYS A 1 89 ? -4.292 5.310 7.648 1.00 89.25 89 CYS A C 1
ATOM 705 O O . CYS A 1 89 ? -4.031 6.412 7.163 1.00 89.25 89 CYS A O 1
ATOM 707 N N . ARG A 1 90 ? -3.347 4.387 7.817 1.00 90.81 90 ARG A N 1
ATOM 708 C CA . ARG A 1 90 ? -1.945 4.597 7.447 1.00 90.81 90 ARG A CA 1
ATOM 709 C C . ARG A 1 90 ? -1.633 3.887 6.134 1.00 90.81 90 ARG A C 1
ATOM 711 O O . ARG A 1 90 ? -1.875 2.696 5.996 1.00 90.81 90 ARG A O 1
ATOM 718 N N . ILE A 1 91 ? -1.078 4.620 5.170 1.00 92.50 91 ILE A N 1
ATOM 719 C CA . ILE A 1 91 ? -0.622 4.066 3.888 1.00 92.50 91 ILE A CA 1
ATOM 720 C C . ILE A 1 91 ? 0.898 4.176 3.842 1.00 92.50 91 ILE A C 1
ATOM 722 O O . ILE A 1 91 ? 1.450 5.265 3.988 1.00 92.50 91 ILE A O 1
ATOM 726 N N . ILE A 1 92 ? 1.570 3.049 3.633 1.00 90.81 92 ILE A N 1
ATOM 727 C CA . ILE A 1 92 ? 3.024 2.963 3.522 1.00 90.81 92 ILE A CA 1
ATOM 728 C C . ILE A 1 92 ? 3.334 2.424 2.133 1.00 90.81 92 ILE A C 1
ATOM 730 O O . ILE A 1 92 ? 3.050 1.271 1.831 1.00 90.81 92 ILE A O 1
ATOM 734 N N . SER A 1 93 ? 3.929 3.254 1.283 1.00 89.44 93 SER A N 1
ATOM 735 C CA . SER A 1 93 ? 4.305 2.868 -0.078 1.00 89.44 93 SER A CA 1
ATOM 736 C C . SER A 1 93 ? 5.822 2.778 -0.202 1.00 89.44 93 SER A C 1
ATOM 738 O O . SER A 1 93 ? 6.553 3.657 0.250 1.00 89.44 93 SER A O 1
ATOM 740 N N . ARG A 1 94 ? 6.289 1.691 -0.809 1.00 86.50 94 ARG A N 1
ATOM 741 C CA . ARG A 1 94 ? 7.684 1.390 -1.142 1.00 86.50 94 ARG A CA 1
ATOM 742 C C . ARG A 1 94 ? 7.826 1.276 -2.662 1.00 86.50 94 ARG A C 1
ATOM 744 O O . ARG A 1 94 ? 6.854 1.418 -3.395 1.00 86.50 94 ARG A O 1
ATOM 751 N N . PHE A 1 95 ? 9.039 0.989 -3.134 1.00 81.88 95 PHE A N 1
ATOM 752 C CA . PHE A 1 95 ? 9.342 0.881 -4.566 1.00 81.88 95 PHE A CA 1
ATOM 753 C C . PHE A 1 95 ? 8.474 -0.139 -5.315 1.00 81.88 95 PHE A C 1
ATOM 755 O O . PHE A 1 95 ? 8.032 0.144 -6.421 1.00 81.88 95 PHE A O 1
ATOM 762 N N . THR A 1 96 ? 8.226 -1.308 -4.723 1.00 85.25 96 THR A N 1
ATOM 763 C CA . THR A 1 96 ? 7.487 -2.404 -5.374 1.00 85.25 96 THR A CA 1
ATOM 764 C C . THR A 1 96 ? 6.280 -2.874 -4.581 1.00 85.25 96 THR A C 1
ATOM 766 O O . THR A 1 96 ? 5.570 -3.761 -5.039 1.00 85.25 96 THR A O 1
ATOM 769 N N . ALA A 1 97 ? 6.032 -2.306 -3.405 1.00 88.50 97 ALA A N 1
ATOM 770 C CA . ALA A 1 97 ? 4.980 -2.758 -2.508 1.00 88.50 97 ALA A CA 1
ATOM 771 C C . ALA A 1 97 ? 4.286 -1.574 -1.843 1.00 88.50 97 ALA A C 1
ATOM 773 O O . ALA A 1 97 ? 4.909 -0.541 -1.599 1.00 88.50 97 ALA A O 1
ATOM 774 N N . SER A 1 98 ? 3.018 -1.740 -1.493 1.00 91.06 98 SER A N 1
ATOM 775 C CA . SER A 1 98 ? 2.293 -0.803 -0.644 1.00 91.06 98 SER A CA 1
ATOM 776 C C . SER A 1 98 ? 1.508 -1.569 0.406 1.00 91.06 98 SER A C 1
ATOM 778 O O . SER A 1 98 ? 1.002 -2.658 0.140 1.00 91.06 98 SER A O 1
ATOM 780 N N . SER A 1 99 ? 1.412 -0.997 1.600 1.00 89.38 99 SER A N 1
ATOM 781 C CA . SER A 1 99 ? 0.611 -1.533 2.687 1.00 89.38 99 SER A CA 1
ATOM 782 C C . SER A 1 99 ? -0.351 -0.487 3.232 1.00 89.38 99 SER A C 1
ATOM 784 O O . SER A 1 99 ? 0.039 0.656 3.481 1.00 89.38 99 SER A O 1
ATOM 786 N N . LEU A 1 100 ? -1.596 -0.899 3.441 1.00 89.00 100 LEU A N 1
ATOM 787 C CA . LEU A 1 100 ? -2.644 -0.122 4.092 1.00 89.00 100 LEU A CA 1
ATOM 788 C C . LEU A 1 100 ? -2.894 -0.707 5.480 1.00 89.00 100 LEU A C 1
ATOM 790 O O . LEU A 1 100 ? -3.111 -1.904 5.617 1.00 89.00 100 LEU A O 1
ATOM 794 N N . GLU A 1 101 ? -2.898 0.141 6.497 1.00 88.00 101 GLU A N 1
ATOM 795 C CA . GLU A 1 101 ? -3.159 -0.227 7.884 1.00 88.00 101 GLU A CA 1
ATOM 796 C C . GLU A 1 101 ? -4.356 0.577 8.407 1.00 88.00 101 GLU A C 1
ATOM 798 O O . GLU A 1 101 ? -4.342 1.809 8.394 1.00 88.00 101 GLU A O 1
ATOM 803 N N . LEU A 1 102 ? -5.400 -0.126 8.845 1.00 86.56 102 LEU A N 1
ATOM 804 C CA . LEU A 1 102 ? -6.603 0.423 9.468 1.00 86.56 102 LEU A CA 1
ATOM 805 C C . LEU A 1 102 ? -6.517 0.225 10.977 1.00 86.56 102 LEU A C 1
ATOM 807 O O . LEU A 1 102 ? -6.529 -0.908 11.458 1.00 86.56 102 LEU A O 1
ATOM 811 N N . LEU A 1 103 ? -6.446 1.325 11.713 1.00 85.25 103 LEU A N 1
ATOM 812 C CA . LEU A 1 103 ? -6.411 1.348 13.170 1.00 85.25 103 LEU A CA 1
ATOM 813 C C . LEU A 1 103 ? -7.838 1.224 13.712 1.00 85.25 103 LEU A C 1
ATOM 815 O O . LEU A 1 103 ? -8.722 1.974 13.300 1.00 85.25 103 LEU A O 1
ATOM 819 N N . SER A 1 104 ? -8.049 0.287 14.638 1.00 80.75 104 SER A N 1
ATOM 820 C CA . SER A 1 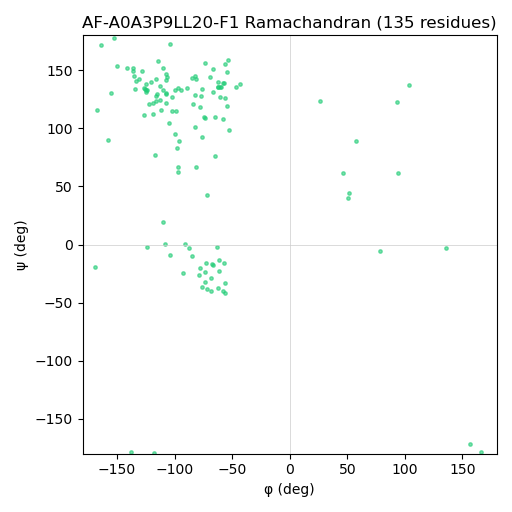104 ? -9.339 0.018 15.290 1.00 80.75 104 SER A CA 1
ATOM 821 C C . SER A 1 104 ? -10.516 -0.059 14.297 1.00 80.75 104 SER A C 1
ATOM 823 O O . SER A 1 104 ? -11.421 0.779 14.361 1.00 80.75 104 SER A O 1
ATOM 825 N N . PRO A 1 105 ? -10.498 -1.020 13.349 1.00 78.81 105 PRO A N 1
ATOM 826 C CA . PRO A 1 105 ? -11.538 -1.131 12.332 1.00 78.81 105 PRO A CA 1
ATOM 827 C C . PRO A 1 105 ? -12.913 -1.406 12.961 1.00 78.81 105 PRO A C 1
ATOM 829 O O . PRO A 1 105 ? -13.045 -2.246 13.851 1.00 78.81 105 PRO A O 1
ATOM 832 N N . THR A 1 106 ? -13.936 -0.700 12.486 1.00 77.31 106 THR A N 1
ATOM 833 C CA . THR A 1 106 ? -15.346 -0.862 12.868 1.00 77.31 106 THR A CA 1
ATOM 834 C C . THR A 1 106 ? -16.122 -1.592 11.772 1.00 77.31 106 THR A C 1
ATOM 836 O O . THR A 1 106 ? -15.613 -1.803 10.671 1.00 77.31 106 THR A O 1
ATOM 839 N N . GLN A 1 107 ? -17.380 -1.957 12.039 1.00 75.25 107 GLN A N 1
ATOM 840 C CA . GLN A 1 107 ? -18.252 -2.589 11.040 1.00 75.25 107 GLN A CA 1
ATOM 841 C C . GLN A 1 107 ? -18.407 -1.730 9.771 1.00 75.25 107 GLN A C 1
ATOM 843 O O . GLN A 1 107 ? -18.466 -2.270 8.668 1.00 75.25 107 GLN A O 1
ATOM 848 N N . ASP A 1 108 ? -18.379 -0.401 9.908 1.00 80.06 108 ASP A N 1
ATOM 849 C CA . ASP A 1 108 ? -18.395 0.537 8.780 1.00 80.06 108 ASP A CA 1
ATOM 850 C C . ASP A 1 108 ? -17.133 0.479 7.914 1.00 80.06 108 ASP A C 1
ATOM 852 O O . ASP A 1 108 ? -17.157 0.954 6.782 1.00 80.06 108 ASP A O 1
ATOM 856 N N . ASP A 1 109 ? -16.027 -0.092 8.398 1.00 79.75 109 ASP A N 1
ATOM 857 C CA . ASP A 1 109 ? -14.818 -0.339 7.605 1.00 79.75 109 ASP A CA 1
ATOM 858 C C . ASP A 1 109 ? -14.873 -1.692 6.882 1.00 79.75 109 ASP A C 1
ATOM 860 O O . ASP A 1 109 ? -13.994 -2.007 6.086 1.00 79.75 109 ASP A O 1
ATOM 864 N N . SER A 1 110 ? -15.929 -2.484 7.082 1.00 78.75 110 SER A N 1
ATOM 865 C CA . SER A 1 110 ? -16.173 -3.658 6.250 1.00 78.75 110 SER A CA 1
ATOM 866 C C . SER A 1 110 ? -16.349 -3.242 4.793 1.00 78.75 110 SER A C 1
ATOM 868 O O . SER A 1 110 ? -17.030 -2.256 4.497 1.00 78.75 110 SER A O 1
ATOM 870 N N . GLY A 1 111 ? -15.711 -3.968 3.881 1.00 81.50 111 GLY A N 1
ATOM 871 C CA . GLY A 1 111 ? -15.743 -3.648 2.462 1.00 81.50 111 GLY A CA 1
ATOM 872 C C . GLY A 1 111 ? -14.694 -4.395 1.659 1.00 81.50 111 GLY A C 1
ATOM 873 O O . GLY A 1 111 ? -13.938 -5.225 2.171 1.00 81.50 111 GLY A O 1
ATOM 874 N N . GLU A 1 112 ? -14.681 -4.098 0.370 1.00 85.94 112 GLU A N 1
ATOM 875 C CA . GLU A 1 112 ? -13.779 -4.683 -0.604 1.00 85.94 112 GLU A CA 1
ATOM 876 C C . GLU A 1 112 ? -12.607 -3.735 -0.878 1.00 85.94 112 GLU A C 1
ATOM 878 O O . GLU A 1 112 ? -12.782 -2.629 -1.390 1.00 85.94 112 GLU A O 1
ATOM 883 N N . TYR A 1 113 ? -11.400 -4.165 -0.510 1.00 87.06 113 TYR A N 1
ATOM 884 C CA . TYR A 1 113 ? -10.188 -3.358 -0.614 1.00 87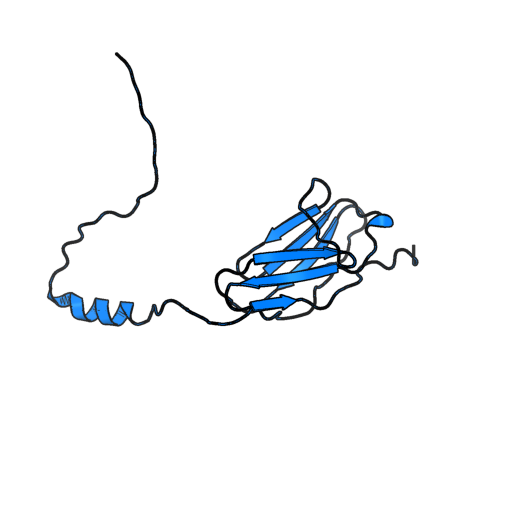.06 113 TYR A CA 1
ATOM 885 C C . TYR A 1 113 ? -9.396 -3.733 -1.861 1.00 87.06 113 TYR A C 1
ATOM 887 O O . TYR A 1 113 ? -9.140 -4.911 -2.114 1.00 87.06 113 TYR A O 1
ATOM 895 N N . SER A 1 114 ? -8.964 -2.728 -2.622 1.00 89.00 114 SER A N 1
ATOM 896 C CA . SER A 1 114 ? -8.088 -2.915 -3.780 1.00 89.00 114 SER A CA 1
ATOM 897 C C . SER A 1 114 ? -6.964 -1.883 -3.814 1.00 89.00 114 SER A C 1
ATOM 899 O O . SER A 1 114 ? -7.086 -0.769 -3.297 1.00 89.00 114 SER A O 1
ATOM 901 N N . CYS A 1 115 ? -5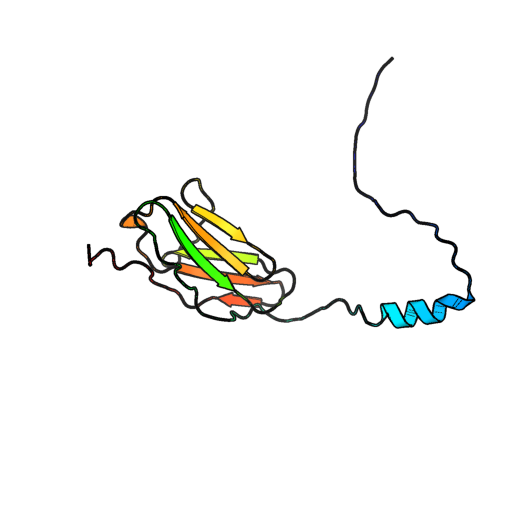.853 -2.283 -4.421 1.00 90.38 115 CYS A N 1
ATOM 902 C CA . CYS A 1 115 ? -4.650 -1.491 -4.595 1.00 90.38 115 CYS A CA 1
ATOM 903 C C . CYS A 1 115 ? -4.418 -1.271 -6.096 1.00 90.38 115 CYS A C 1
ATOM 905 O O . CYS A 1 115 ? -4.407 -2.208 -6.891 1.00 90.38 115 CYS A O 1
ATOM 907 N N . GLU A 1 116 ? -4.241 -0.019 -6.495 1.00 91.62 116 GLU A N 1
ATOM 908 C CA . GLU A 1 116 ? -3.897 0.393 -7.851 1.00 91.62 116 GLU A CA 1
ATOM 909 C C . GLU A 1 116 ? -2.443 0.853 -7.873 1.00 91.62 116 GLU A C 1
ATOM 911 O O . GLU A 1 116 ? -2.029 1.672 -7.053 1.00 91.62 116 GLU A O 1
ATOM 916 N N . ALA A 1 117 ? -1.673 0.337 -8.823 1.00 90.50 117 ALA A N 1
ATOM 917 C CA . ALA A 1 117 ? -0.292 0.714 -9.066 1.00 90.50 117 ALA A CA 1
ATOM 918 C C . ALA A 1 117 ? -0.192 1.345 -10.455 1.00 90.50 117 ALA A C 1
ATOM 920 O O . ALA A 1 117 ? -0.562 0.727 -11.451 1.00 90.50 117 ALA A O 1
ATOM 921 N N . SER A 1 118 ? 0.319 2.570 -10.546 1.00 89.81 118 SER A N 1
ATOM 922 C CA . SER A 1 118 ? 0.403 3.306 -11.810 1.00 89.81 118 SER A CA 1
ATOM 923 C C . SER A 1 118 ? 1.788 3.887 -12.053 1.00 89.81 118 SER A C 1
ATOM 925 O O . SER A 1 118 ? 2.447 4.363 -11.127 1.00 89.81 118 SER A O 1
ATOM 927 N N . ASN A 1 119 ? 2.220 3.856 -13.311 1.00 88.44 119 ASN A N 1
ATOM 928 C CA . ASN A 1 119 ? 3.404 4.552 -13.798 1.00 88.44 119 ASN A CA 1
ATOM 929 C C . ASN A 1 119 ? 3.121 5.193 -15.168 1.00 88.44 119 ASN A C 1
ATOM 931 O O . ASN A 1 119 ? 2.024 5.077 -15.712 1.00 88.44 119 ASN A O 1
ATOM 935 N N . GLN A 1 120 ? 4.122 5.851 -15.756 1.00 83.75 120 GLN A N 1
ATOM 936 C CA . GLN A 1 120 ? 3.995 6.504 -17.069 1.00 83.75 120 GLN A CA 1
ATOM 937 C C . GLN A 1 120 ? 3.659 5.546 -18.233 1.00 83.75 120 GLN A C 1
ATOM 939 O O . GLN A 1 120 ? 3.312 6.001 -19.319 1.00 83.75 120 GLN A O 1
ATOM 944 N N . HIS A 1 121 ? 3.788 4.233 -18.030 1.00 83.19 121 HIS A N 1
ATOM 945 C CA . HIS A 1 121 ? 3.565 3.202 -19.045 1.00 83.19 121 HIS A CA 1
ATOM 946 C C . HIS A 1 121 ? 2.234 2.460 -18.867 1.00 83.19 121 HIS A C 1
ATOM 948 O O . HIS A 1 121 ? 1.837 1.704 -19.753 1.00 83.19 121 HIS A O 1
ATOM 954 N N . GLY A 1 122 ? 1.525 2.668 -17.755 1.00 84.88 122 GLY A N 1
ATOM 955 C CA . GLY A 1 122 ? 0.199 2.105 -17.552 1.00 84.88 122 GLY A CA 1
ATOM 956 C C . GLY A 1 122 ? -0.204 1.956 -16.092 1.00 84.88 122 GLY A C 1
ATOM 957 O O . GLY A 1 122 ? 0.469 2.413 -15.167 1.00 84.88 122 GLY A O 1
ATOM 958 N N . ILE A 1 123 ? -1.339 1.287 -15.910 1.00 86.56 123 ILE A N 1
ATOM 959 C CA . ILE A 1 123 ? -1.974 1.055 -14.617 1.00 86.56 123 ILE A CA 1
ATOM 960 C C . ILE A 1 123 ? -2.185 -0.450 -14.455 1.00 86.56 123 ILE A C 1
ATOM 962 O O . ILE A 1 123 ? -2.691 -1.118 -15.359 1.00 86.56 123 ILE A O 1
ATOM 966 N N . GLY A 1 124 ? -1.784 -0.975 -13.305 1.00 84.88 124 GLY A N 1
ATOM 967 C CA . GLY A 1 124 ? -2.186 -2.277 -12.802 1.00 84.88 124 GLY A CA 1
ATOM 968 C C . GLY A 1 124 ? -3.154 -2.090 -11.640 1.00 84.88 124 GLY A C 1
ATOM 969 O O . GLY A 1 124 ? -3.000 -1.167 -10.842 1.00 84.88 124 GLY A O 1
ATOM 970 N N . SER A 1 125 ? -4.114 -2.998 -11.495 1.00 85.75 125 SER A N 1
ATOM 971 C CA . SER A 1 125 ? -4.987 -3.069 -10.321 1.00 85.75 125 SER A CA 1
ATOM 972 C C . SER A 1 125 ? -4.910 -4.467 -9.718 1.00 85.75 125 SER A C 1
ATOM 974 O O . SER A 1 125 ? -4.857 -5.465 -10.444 1.00 85.75 125 SER A O 1
ATOM 976 N N . SER A 1 126 ? -4.850 -4.541 -8.393 1.00 84.44 126 SER A N 1
ATOM 977 C CA . SER A 1 126 ? -4.873 -5.797 -7.663 1.00 84.44 126 SER A CA 1
ATOM 978 C C . SER A 1 126 ? -6.280 -6.390 -7.684 1.00 84.44 126 SER A C 1
ATOM 980 O O . SER A 1 126 ? -7.279 -5.674 -7.769 1.00 84.44 126 SER A O 1
ATOM 982 N N . ARG A 1 127 ? -6.387 -7.711 -7.513 1.00 82.81 127 ARG A N 1
ATOM 983 C CA . ARG A 1 127 ? -7.693 -8.313 -7.218 1.00 82.81 127 ARG A CA 1
ATOM 984 C C . ARG A 1 127 ? -8.236 -7.709 -5.921 1.00 82.81 127 ARG A C 1
ATOM 986 O O . ARG A 1 127 ? -7.459 -7.592 -4.969 1.00 82.81 127 ARG A O 1
ATOM 993 N N . PRO A 1 128 ? -9.520 -7.341 -5.875 1.00 81.69 128 PRO A N 1
ATOM 994 C CA . PRO A 1 128 ? -10.094 -6.867 -4.639 1.00 81.69 128 PRO A CA 1
ATOM 995 C C . PRO A 1 128 ? -10.211 -8.004 -3.618 1.00 81.69 128 PRO A C 1
ATOM 997 O O . PRO A 1 128 ? -10.499 -9.149 -3.980 1.00 81.69 128 PRO A O 1
ATOM 1000 N N . THR A 1 129 ? -9.995 -7.682 -2.347 1.00 76.50 129 THR A N 1
ATOM 1001 C CA . THR A 1 129 ? -10.079 -8.637 -1.239 1.00 76.50 129 THR A CA 1
ATOM 1002 C C . THR A 1 129 ? -11.078 -8.128 -0.206 1.00 76.50 129 THR A C 1
ATOM 1004 O O . THR A 1 129 ? -11.024 -6.968 0.204 1.00 76.50 129 THR A O 1
ATOM 1007 N N . ARG A 1 130 ? -11.981 -9.012 0.237 1.00 74.06 130 ARG A N 1
ATOM 1008 C CA . ARG A 1 130 ? -12.885 -8.793 1.374 1.00 74.06 130 ARG A CA 1
ATOM 1009 C C . ARG A 1 130 ? -12.317 -9.497 2.613 1.00 74.06 130 ARG A C 1
ATOM 1011 O O . ARG A 1 130 ? -12.517 -10.698 2.760 1.00 74.06 130 ARG A O 1
ATOM 1018 N N . PRO A 1 131 ? -11.567 -8.791 3.470 1.00 61.47 131 PRO A N 1
ATOM 1019 C CA . PRO A 1 131 ? -10.938 -9.359 4.670 1.00 61.47 131 PRO A CA 1
ATOM 1020 C C . PRO A 1 131 ? -11.931 -9.650 5.805 1.00 61.47 131 PRO A C 1
ATOM 1022 O O . PRO A 1 131 ? -11.633 -10.453 6.681 1.00 61.47 131 PRO A O 1
ATOM 1025 N N . PHE A 1 132 ? -13.077 -8.963 5.827 1.00 62.62 132 PHE A N 1
ATOM 1026 C CA . PHE A 1 132 ? -13.977 -8.949 6.970 1.00 62.62 132 PHE A CA 1
ATOM 1027 C C . PHE A 1 132 ? -15.277 -9.677 6.631 1.00 62.62 132 PHE A C 1
ATOM 1029 O O . PHE A 1 132 ? -16.064 -9.204 5.812 1.00 62.62 132 PHE A O 1
ATOM 1036 N N . CYS A 1 133 ? -15.536 -10.784 7.324 1.00 52.59 133 CYS A N 1
ATOM 1037 C CA . CYS A 1 133 ? -16.895 -11.242 7.590 1.00 52.59 133 CYS A CA 1
ATOM 1038 C C . CYS A 1 133 ? -17.249 -10.770 9.005 1.00 52.59 133 CYS A C 1
ATOM 1040 O O . CYS A 1 133 ? -17.112 -11.512 9.967 1.00 52.59 133 CYS A O 1
ATOM 1042 N N . PHE A 1 134 ? -17.685 -9.512 9.155 1.00 49.38 134 PHE A N 1
ATOM 1043 C CA . PHE A 1 134 ? -18.197 -8.997 10.441 1.00 49.38 134 PHE A CA 1
ATOM 1044 C C . PHE A 1 134 ? -19.468 -9.730 10.929 1.00 49.38 134 PHE A C 1
ATOM 1046 O O . PHE A 1 134 ? -19.972 -9.410 11.997 1.00 49.38 134 PHE A O 1
ATOM 1053 N N . ASN A 1 135 ? -19.987 -10.695 10.159 1.00 44.47 135 ASN A N 1
ATOM 1054 C CA . ASN A 1 135 ? -21.189 -11.467 10.476 1.00 44.47 135 ASN A CA 1
ATOM 1055 C C . ASN A 1 135 ? -20.931 -12.775 11.252 1.00 44.47 135 ASN A C 1
ATOM 1057 O O . ASN A 1 135 ? -21.904 -13.462 11.544 1.00 44.47 135 ASN A O 1
ATOM 1061 N N . ASP A 1 136 ? -19.681 -13.115 11.593 1.00 47.78 136 ASP A N 1
ATOM 1062 C CA . ASP A 1 136 ? -19.346 -14.340 12.350 1.00 47.78 136 ASP A CA 1
ATOM 1063 C C . ASP A 1 136 ? -18.857 -14.071 13.797 1.00 47.78 136 ASP A C 1
ATOM 1065 O O . ASP A 1 136 ? -18.213 -14.932 14.399 1.00 47.78 136 ASP A O 1
ATOM 1069 N N . LEU A 1 137 ? -19.146 -12.888 14.365 1.00 42.19 137 LEU A N 1
ATOM 1070 C CA . LEU A 1 137 ? -18.870 -12.535 15.772 1.00 42.19 137 LEU A CA 1
ATOM 1071 C C . LEU A 1 137 ? -20.155 -12.282 16.566 1.00 42.19 137 LEU A C 1
ATOM 1073 O O . LEU A 1 137 ? -21.022 -11.537 16.057 1.00 42.19 137 LEU A O 1
#

pLDDT: mean 70.32, std 18.84, range [34.88, 92.69]